Protein AF-A0A2K3KNT2-F1 (afdb_monomer)

Structure (mmCIF, N/CA/C/O backbone):
data_AF-A0A2K3KNT2-F1
#
_entry.id   AF-A0A2K3KNT2-F1
#
loop_
_atom_site.group_PDB
_atom_site.id
_atom_site.type_symbol
_atom_site.label_atom_id
_atom_site.label_alt_id
_atom_site.label_comp_id
_atom_site.label_asym_id
_atom_site.label_entity_id
_atom_site.label_seq_id
_atom_site.pdbx_PDB_ins_code
_atom_site.Cartn_x
_atom_site.Cartn_y
_atom_site.Cartn_z
_atom_site.occupancy
_atom_site.B_iso_or_equiv
_atom_site.auth_seq_id
_atom_site.auth_comp_id
_atom_site.auth_asym_id
_atom_site.auth_atom_id
_atom_site.pdbx_PDB_model_num
ATOM 1 N N . MET A 1 1 ? 29.108 20.956 62.729 1.00 39.09 1 MET A N 1
ATOM 2 C CA . MET A 1 1 ? 29.025 21.388 61.314 1.00 39.09 1 MET A CA 1
ATOM 3 C C . MET A 1 1 ? 28.190 20.344 60.581 1.00 39.09 1 MET A C 1
ATOM 5 O O . MET A 1 1 ? 28.585 19.192 60.602 1.00 39.09 1 MET A O 1
ATOM 9 N N . SER A 1 2 ? 26.905 20.647 60.349 1.00 37.31 2 SER A N 1
ATOM 10 C CA . SER A 1 2 ? 26.290 20.927 59.024 1.00 37.31 2 SER A CA 1
ATOM 11 C C . SER A 1 2 ? 26.088 19.639 58.191 1.00 37.31 2 SER A C 1
ATOM 13 O O . SER A 1 2 ? 27.079 19.000 57.871 1.00 37.31 2 SER A O 1
ATOM 15 N N . ASN A 1 3 ? 24.849 19.120 58.049 1.00 36.47 3 ASN A N 1
ATOM 16 C CA . ASN A 1 3 ? 23.901 19.327 56.914 1.00 36.47 3 ASN A CA 1
ATOM 17 C C . ASN A 1 3 ? 24.438 18.715 55.592 1.00 36.47 3 ASN A C 1
ATOM 19 O O . ASN A 1 3 ? 25.583 18.986 55.268 1.00 36.47 3 ASN A O 1
ATOM 23 N N . GLN A 1 4 ? 23.768 17.928 54.734 1.00 35.69 4 GLN A N 1
ATOM 24 C CA . GLN A 1 4 ? 22.372 17.692 54.297 1.00 35.69 4 GLN A CA 1
ATOM 25 C C . GLN A 1 4 ? 22.404 16.436 53.360 1.00 35.69 4 GLN A C 1
ATOM 27 O O . GLN A 1 4 ? 23.436 16.210 52.740 1.00 35.69 4 GLN A O 1
ATOM 32 N N . LEU A 1 5 ? 21.467 15.472 53.364 1.00 32.72 5 LEU A N 1
ATOM 33 C CA . LEU A 1 5 ? 20.106 15.378 52.766 1.00 32.72 5 LEU A CA 1
ATOM 34 C C . LEU A 1 5 ? 20.062 14.593 51.414 1.00 32.72 5 LEU A C 1
ATOM 36 O O . LEU A 1 5 ? 20.828 14.852 50.495 1.00 32.72 5 LEU A O 1
ATOM 40 N N . VAL A 1 6 ? 19.178 13.581 51.386 1.00 44.00 6 VAL A N 1
ATOM 41 C CA . VAL A 1 6 ? 18.847 12.537 50.369 1.00 44.00 6 VAL A CA 1
ATOM 42 C C . VAL A 1 6 ? 18.213 13.143 49.087 1.00 44.00 6 VAL A C 1
ATOM 44 O O . VAL A 1 6 ? 17.767 14.287 49.170 1.00 44.00 6 VAL A O 1
ATOM 47 N N . PRO A 1 7 ? 18.085 12.439 47.929 1.00 40.16 7 PRO A N 1
ATOM 48 C CA . PRO A 1 7 ? 16.799 11.753 47.639 1.00 40.16 7 PRO A CA 1
ATOM 49 C C . PRO A 1 7 ? 16.865 10.475 46.743 1.00 40.16 7 PRO A C 1
ATOM 51 O O . PRO A 1 7 ? 17.683 10.357 45.840 1.00 40.16 7 PRO A O 1
ATOM 54 N N . LEU A 1 8 ? 16.120 9.424 47.117 1.00 29.67 8 LEU A N 1
ATOM 55 C CA . LEU A 1 8 ? 14.880 8.874 46.510 1.00 29.67 8 LEU A CA 1
ATOM 56 C C . LEU A 1 8 ? 15.010 8.000 45.238 1.00 29.67 8 LEU A C 1
ATOM 58 O O . LEU A 1 8 ? 15.090 8.486 44.116 1.00 29.67 8 LEU A O 1
ATOM 62 N N . ILE A 1 9 ? 14.817 6.692 45.445 1.00 45.44 9 ILE A N 1
ATOM 63 C CA . ILE A 1 9 ? 14.022 5.821 44.556 1.00 45.44 9 ILE A CA 1
ATOM 64 C C . ILE A 1 9 ? 12.546 5.976 45.003 1.00 45.44 9 ILE A C 1
ATOM 66 O O . ILE A 1 9 ? 12.316 6.253 46.186 1.00 45.44 9 ILE A O 1
ATOM 70 N N . PRO A 1 10 ? 11.537 5.764 44.137 1.00 41.09 10 PRO A N 1
ATOM 71 C CA . PRO A 1 10 ? 10.867 4.465 44.249 1.00 41.09 10 PRO A CA 1
ATOM 72 C C . PRO A 1 10 ? 10.385 3.845 42.924 1.00 41.09 10 PRO A C 1
ATOM 74 O O . PRO A 1 10 ? 9.873 4.505 42.025 1.00 41.09 10 PRO A O 1
ATOM 77 N N . ASN A 1 11 ? 10.504 2.515 42.896 1.00 42.00 11 ASN A N 1
ATOM 78 C CA . ASN A 1 11 ? 9.741 1.576 42.079 1.00 42.00 11 ASN A CA 1
ATOM 79 C C . ASN A 1 11 ? 8.238 1.891 42.097 1.00 42.00 11 ASN A C 1
ATOM 81 O O . ASN A 1 11 ? 7.675 2.073 43.178 1.00 42.00 11 ASN A O 1
ATOM 85 N N . LEU A 1 12 ? 7.564 1.793 40.948 1.00 33.94 12 LEU A N 1
ATOM 86 C CA . LEU A 1 12 ? 6.122 1.543 40.916 1.00 33.94 12 LEU A CA 1
ATOM 87 C C . LEU A 1 12 ? 5.825 0.190 40.264 1.00 33.94 12 LEU A C 1
ATOM 89 O O . LEU A 1 12 ? 5.906 0.010 39.053 1.00 33.94 12 LEU A O 1
ATOM 93 N N . SER A 1 13 ? 5.475 -0.750 41.139 1.00 38.91 13 SER A N 1
ATOM 94 C CA . SER A 1 13 ? 4.782 -2.001 40.850 1.00 38.91 13 SER A CA 1
ATOM 95 C C . SER A 1 13 ? 3.370 -1.693 40.343 1.00 38.91 13 SER A C 1
ATOM 97 O O . SER A 1 13 ? 2.616 -0.977 41.005 1.00 38.91 13 SER A O 1
ATOM 99 N N . ILE A 1 14 ? 3.010 -2.226 39.175 1.00 41.38 14 ILE A N 1
ATOM 100 C CA . ILE A 1 14 ? 1.647 -2.159 38.643 1.00 41.38 14 ILE A CA 1
ATOM 101 C C . ILE A 1 14 ? 0.837 -3.269 39.318 1.00 41.38 14 ILE A C 1
ATOM 103 O O . ILE A 1 14 ? 0.952 -4.443 38.972 1.00 41.38 14 ILE A O 1
ATOM 107 N N . VAL A 1 15 ? 0.022 -2.885 40.298 1.00 39.22 15 VAL A N 1
ATOM 108 C CA . VAL A 1 15 ? -1.042 -3.720 40.873 1.00 39.22 15 VAL A CA 1
ATOM 109 C C . VAL A 1 15 ? -2.361 -3.334 40.185 1.00 39.22 15 VAL A C 1
ATOM 111 O O . VAL A 1 15 ? -2.597 -2.139 39.993 1.00 39.22 15 VAL A O 1
ATOM 114 N N . PRO A 1 16 ? -3.240 -4.283 39.807 1.00 38.81 16 PRO A N 1
ATOM 115 C CA . PRO A 1 16 ? -4.522 -3.952 39.196 1.00 38.81 16 PRO A CA 1
ATOM 116 C C . PRO A 1 16 ? -5.440 -3.331 40.252 1.00 38.81 16 PRO A C 1
ATOM 118 O O . PRO A 1 16 ? -5.683 -3.941 41.295 1.00 38.81 16 PRO A O 1
ATOM 121 N N . LEU A 1 17 ? -5.952 -2.124 39.999 1.00 31.16 17 LEU A N 1
ATOM 122 C CA . LEU A 1 17 ? -6.875 -1.472 40.923 1.00 31.16 17 LEU A CA 1
ATOM 123 C C . LEU A 1 17 ? -8.321 -1.878 40.622 1.00 31.16 17 LEU A C 1
ATOM 125 O O . LEU A 1 17 ? -8.906 -1.524 39.601 1.00 31.16 17 LEU A O 1
ATOM 129 N N . THR A 1 18 ? -8.875 -2.616 41.576 1.00 31.50 18 THR A N 1
ATOM 130 C CA . THR A 1 18 ? -10.281 -2.962 41.753 1.00 31.50 18 THR A CA 1
ATOM 131 C C . THR A 1 18 ? -11.195 -1.738 41.647 1.00 31.50 18 THR A C 1
ATOM 133 O O . THR A 1 18 ? -11.016 -0.744 42.353 1.00 31.50 18 THR A O 1
ATOM 136 N N . ILE A 1 19 ? -12.225 -1.855 40.808 1.00 42.91 19 ILE A N 1
ATOM 137 C CA . ILE A 1 19 ? -13.337 -0.910 40.675 1.00 42.91 19 ILE A CA 1
ATOM 138 C C . ILE A 1 19 ? -14.041 -0.768 42.034 1.00 42.91 19 ILE A C 1
ATOM 140 O O . ILE A 1 19 ? -14.621 -1.725 42.546 1.00 42.91 19 ILE A O 1
ATOM 144 N N . LYS A 1 20 ? -14.025 0.440 42.604 1.00 32.94 20 LYS A N 1
ATOM 145 C CA . LYS A 1 20 ? -14.988 0.871 43.623 1.00 32.94 20 LYS A CA 1
ATOM 146 C C . LYS A 1 20 ? -15.789 2.037 43.061 1.00 32.94 20 LYS A C 1
ATOM 148 O O . LYS A 1 20 ? -15.285 3.149 42.941 1.00 32.94 20 LYS A O 1
ATOM 153 N N . SER A 1 21 ? -17.040 1.757 42.713 1.00 45.97 21 SER A N 1
ATOM 154 C CA . SER A 1 21 ? -18.052 2.758 42.398 1.00 45.97 21 SER A CA 1
ATOM 155 C C . SER A 1 21 ? -18.395 3.543 43.665 1.00 45.97 21 SER A C 1
ATOM 157 O O . SER A 1 21 ? -19.066 3.015 44.552 1.00 45.97 21 SER A O 1
ATOM 159 N N . ASN A 1 22 ? -17.952 4.796 43.747 1.00 37.12 22 ASN A N 1
ATOM 160 C CA . ASN A 1 22 ? -18.486 5.753 44.707 1.00 37.12 22 ASN A CA 1
ATOM 161 C C . ASN A 1 22 ? -19.381 6.735 43.956 1.00 37.12 22 ASN A C 1
ATOM 163 O O . ASN A 1 22 ? -18.920 7.576 43.189 1.00 37.12 22 ASN A O 1
ATO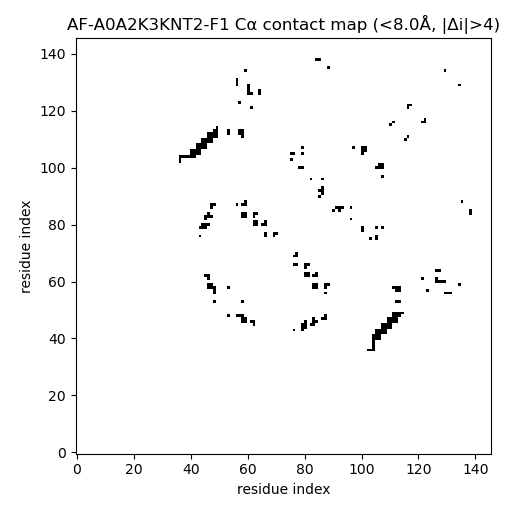M 167 N N . THR A 1 23 ? -20.677 6.576 44.182 1.00 40.84 23 THR A N 1
ATOM 168 C CA . THR A 1 23 ? -21.757 7.434 43.717 1.00 40.84 23 THR A CA 1
ATOM 169 C C . THR A 1 23 ? -21.598 8.822 44.335 1.00 40.84 23 THR A C 1
ATOM 171 O O . THR A 1 23 ? -21.849 9.007 45.524 1.00 40.84 23 THR A O 1
ATOM 174 N N . VAL A 1 24 ? -21.199 9.809 43.535 1.00 34.22 24 VAL A N 1
ATOM 175 C CA . VAL A 1 24 ? -21.412 11.230 43.832 1.00 34.22 24 VAL A CA 1
ATOM 176 C C . VAL A 1 24 ? -21.953 11.862 42.559 1.00 34.22 24 VAL A C 1
ATOM 178 O O . VAL A 1 24 ? -21.257 11.974 41.555 1.00 34.22 24 VAL A O 1
ATOM 181 N N . ALA A 1 25 ? -23.238 12.204 42.595 1.00 43.78 25 ALA A N 1
ATOM 182 C CA . ALA A 1 25 ? -23.934 12.863 41.506 1.00 43.78 25 ALA A CA 1
ATOM 183 C C . ALA A 1 25 ? -23.471 14.322 41.414 1.00 43.78 25 ALA A C 1
ATOM 185 O O . ALA A 1 25 ? -23.880 15.169 42.207 1.00 43.78 25 ALA A O 1
ATOM 186 N N . THR A 1 26 ? -22.629 14.616 40.431 1.00 35.31 26 THR A N 1
ATOM 187 C CA . THR A 1 26 ? -22.393 15.976 39.944 1.00 35.31 26 TH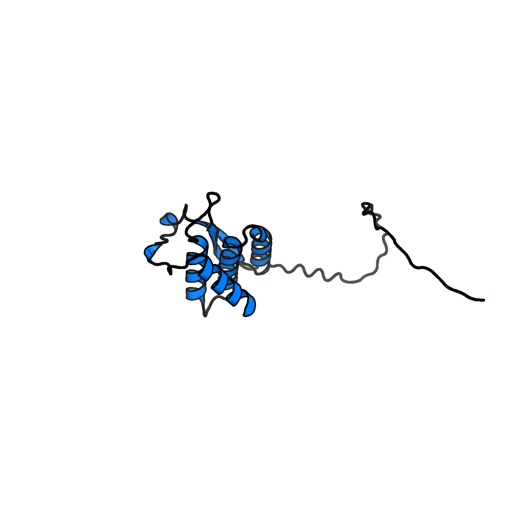R A CA 1
ATOM 188 C C . THR A 1 26 ? -22.854 16.040 38.499 1.00 35.31 26 THR A C 1
ATOM 190 O O . THR A 1 26 ? -22.288 15.379 37.633 1.00 35.31 26 THR A O 1
ATOM 193 N N . ASN A 1 27 ? -23.911 16.819 38.268 1.00 51.19 27 ASN A N 1
ATOM 194 C CA . ASN A 1 27 ? -24.585 17.030 36.988 1.00 51.19 27 ASN A CA 1
ATOM 195 C C . ASN A 1 27 ? -23.707 17.819 35.999 1.00 51.19 27 ASN A C 1
ATOM 197 O O . ASN A 1 27 ? -24.040 18.944 35.631 1.00 51.19 27 ASN A O 1
ATOM 201 N N . GLN A 1 28 ? -22.575 17.259 35.573 1.00 40.94 28 GLN A N 1
ATOM 202 C CA . GLN A 1 28 ? -21.949 17.696 34.332 1.00 40.94 28 GLN A CA 1
ATOM 203 C C . GLN A 1 28 ? -22.614 16.952 33.175 1.00 40.94 28 GLN A C 1
ATOM 205 O O . GLN A 1 28 ? -22.759 15.732 33.256 1.00 40.94 28 GLN A O 1
ATOM 210 N N . PRO A 1 29 ? -22.996 17.634 32.083 1.00 38.31 29 PRO A N 1
ATOM 211 C CA . PRO A 1 29 ? -23.192 16.928 30.836 1.00 38.31 29 PRO A CA 1
ATOM 212 C C . PRO A 1 29 ? -21.813 16.406 30.435 1.00 38.31 29 PRO A C 1
ATOM 214 O O . PRO A 1 29 ? -20.951 17.171 29.999 1.00 38.31 29 PRO A O 1
ATOM 217 N N . THR A 1 30 ? -21.578 15.111 30.638 1.00 40.16 30 THR A N 1
ATOM 218 C CA . THR A 1 30 ? -20.538 14.391 29.914 1.00 40.16 30 THR A CA 1
ATOM 219 C C . THR A 1 30 ? -20.884 14.597 28.447 1.00 40.16 30 THR A C 1
ATOM 221 O O . THR A 1 30 ? -21.816 13.986 27.929 1.00 40.16 30 THR A O 1
ATOM 224 N N . MET A 1 31 ? -20.216 15.545 27.786 1.00 44.50 31 MET A N 1
ATOM 225 C CA . MET A 1 31 ? -20.203 15.578 26.332 1.00 44.50 31 MET A CA 1
ATOM 226 C C . MET A 1 31 ? -19.361 14.385 25.907 1.00 44.50 31 MET A C 1
ATOM 228 O O . MET A 1 31 ? -18.177 14.504 25.601 1.00 44.50 31 MET A O 1
ATOM 232 N N . GLU A 1 32 ? -19.974 13.210 25.958 1.00 44.81 32 GLU A N 1
ATOM 233 C CA . GLU A 1 32 ? -19.553 12.094 25.145 1.00 44.81 32 GLU A CA 1
ATOM 234 C C . GLU A 1 32 ? -19.767 12.578 23.714 1.00 44.81 32 GLU A C 1
ATOM 236 O O . GLU A 1 32 ? -20.878 12.578 23.188 1.00 44.81 32 GLU A O 1
ATOM 241 N N . PHE A 1 33 ? -18.706 13.114 23.105 1.00 50.91 33 PHE A N 1
ATOM 242 C CA . PHE A 1 33 ? -18.629 13.200 21.657 1.00 50.91 33 PHE A CA 1
ATOM 243 C C . PHE A 1 33 ? -18.556 11.756 21.164 1.00 50.91 33 PHE A C 1
ATOM 245 O O . PHE A 1 33 ? -17.499 11.235 20.820 1.00 50.91 33 PHE A O 1
ATOM 252 N N . GLU A 1 34 ? -19.707 11.094 21.154 1.00 42.78 34 GLU A N 1
ATOM 253 C CA . GLU A 1 34 ? -19.962 10.000 20.246 1.00 42.78 34 GLU A CA 1
ATOM 254 C C . GLU A 1 34 ? -19.963 10.651 18.862 1.00 42.78 34 GLU A C 1
ATOM 256 O O . GLU A 1 34 ? -20.982 11.113 18.343 1.00 42.78 34 GLU A O 1
ATOM 261 N N . VAL A 1 35 ? -18.763 10.824 18.300 1.00 50.16 35 VAL A N 1
ATOM 262 C CA . VAL A 1 35 ? -18.630 11.159 16.891 1.00 50.16 35 VAL A CA 1
ATOM 263 C C . VAL A 1 35 ? -19.257 9.971 16.189 1.00 50.16 35 VAL A C 1
ATOM 265 O O . VAL A 1 35 ? -18.665 8.898 16.106 1.00 50.16 35 VAL A O 1
ATOM 268 N N . ASN A 1 36 ? -20.499 10.140 15.751 1.00 49.19 36 ASN A N 1
ATOM 269 C CA . ASN A 1 36 ? -21.190 9.169 14.933 1.00 49.19 36 ASN A CA 1
ATOM 270 C C . ASN A 1 36 ? -20.493 9.165 13.561 1.00 49.19 36 ASN A C 1
ATOM 272 O O . ASN A 1 36 ? -20.967 9.757 12.595 1.00 49.19 36 ASN A O 1
ATOM 276 N N . VAL A 1 37 ? -19.308 8.543 13.494 1.00 52.81 37 VAL A N 1
ATOM 277 C CA . VAL A 1 37 ? -18.507 8.332 12.275 1.00 52.81 37 VAL A CA 1
ATOM 278 C C . VAL A 1 37 ? -19.212 7.340 11.340 1.00 52.81 37 VAL A C 1
ATOM 280 O O . VAL A 1 37 ? -18.742 7.071 10.243 1.00 52.81 37 VAL A O 1
ATOM 283 N N . MET A 1 38 ? -20.405 6.851 11.696 1.00 48.75 38 MET A N 1
ATOM 284 C CA . MET A 1 38 ? -21.260 6.054 10.819 1.00 48.75 38 MET A CA 1
ATOM 285 C C . MET A 1 38 ? -21.985 6.906 9.751 1.00 48.75 38 MET A C 1
ATOM 287 O O . MET A 1 38 ? -23.096 6.592 9.329 1.00 48.75 38 MET A O 1
ATOM 291 N N . GLY A 1 39 ? -21.374 8.008 9.308 1.00 61.84 39 GLY A N 1
ATOM 292 C CA . GLY A 1 39 ? -21.701 8.627 8.025 1.00 61.84 39 GLY A CA 1
ATOM 293 C C . GLY A 1 39 ? -21.174 7.752 6.884 1.00 61.84 39 GLY A C 1
ATOM 294 O O . GLY A 1 39 ? -20.204 7.026 7.071 1.00 61.84 39 GLY A O 1
ATOM 295 N N . ASN A 1 40 ? -21.820 7.810 5.714 1.00 73.75 40 ASN A N 1
ATOM 296 C CA . ASN A 1 40 ? -21.518 7.012 4.514 1.00 73.75 40 ASN A CA 1
ATOM 297 C C . ASN A 1 40 ? -20.009 6.709 4.342 1.00 73.75 40 ASN A C 1
ATOM 299 O O . ASN A 1 40 ? -19.241 7.582 3.925 1.00 73.75 40 ASN A O 1
ATOM 303 N N . MET A 1 41 ? -19.584 5.489 4.697 1.00 86.62 41 MET A N 1
ATOM 304 C CA . MET A 1 41 ? -18.183 5.081 4.590 1.00 86.62 41 MET A CA 1
ATOM 305 C C . MET A 1 41 ? -17.794 4.967 3.120 1.00 86.62 41 MET A C 1
ATOM 307 O O . MET A 1 41 ? -18.563 4.484 2.291 1.00 86.62 41 MET A O 1
ATOM 311 N N . THR A 1 42 ? -16.578 5.388 2.788 1.00 88.62 42 THR A N 1
ATOM 312 C CA . THR A 1 42 ? -16.041 5.208 1.437 1.00 88.62 42 THR A CA 1
ATOM 313 C C . THR A 1 42 ? -15.218 3.931 1.389 1.00 88.62 42 THR A C 1
ATOM 315 O O . THR A 1 42 ? -14.167 3.852 2.027 1.00 88.62 42 THR A O 1
ATOM 318 N N . ASP A 1 43 ? -15.664 2.944 0.616 1.00 89.81 43 ASP A N 1
ATOM 319 C CA . ASP A 1 43 ? -14.841 1.775 0.313 1.00 89.81 43 ASP A CA 1
ATOM 320 C C . ASP A 1 43 ? -13.637 2.196 -0.549 1.00 89.81 43 ASP A C 1
ATOM 322 O O . ASP A 1 43 ? -13.797 2.806 -1.611 1.00 89.81 43 ASP A O 1
ATOM 326 N N . CYS A 1 44 ? -12.427 1.880 -0.087 1.00 90.75 44 CYS A N 1
ATOM 327 C CA . CYS A 1 44 ? -11.177 2.182 -0.788 1.00 90.75 44 CYS A CA 1
ATOM 328 C C . CYS A 1 44 ? -10.307 0.935 -0.865 1.00 90.75 44 CYS A C 1
ATOM 330 O O . CYS A 1 44 ? -10.157 0.231 0.132 1.00 90.75 44 CYS A O 1
ATOM 332 N N . ASP A 1 45 ? -9.707 0.681 -2.023 1.00 92.44 45 ASP A N 1
ATOM 333 C CA . ASP A 1 45 ? -8.790 -0.446 -2.172 1.00 92.44 45 ASP A CA 1
ATOM 334 C C . ASP A 1 45 ? -7.512 -0.190 -1.374 1.00 92.44 45 ASP A C 1
ATOM 336 O O . ASP A 1 45 ? -6.941 0.902 -1.399 1.00 92.44 45 ASP A O 1
ATOM 340 N N . PHE A 1 46 ? -7.106 -1.203 -0.618 1.00 93.50 46 PHE A N 1
ATOM 341 C CA . PHE A 1 46 ? -5.994 -1.155 0.311 1.00 93.50 46 PHE A CA 1
ATOM 342 C C . PHE A 1 46 ? -5.046 -2.308 -0.006 1.00 93.50 46 PHE A C 1
ATOM 344 O O . PHE A 1 46 ? -5.278 -3.457 0.379 1.00 93.50 46 PHE A O 1
ATOM 351 N N . TYR A 1 47 ? -3.985 -2.002 -0.744 1.00 92.62 47 TYR A N 1
ATOM 352 C CA . TYR A 1 47 ? -3.040 -2.997 -1.236 1.00 92.62 47 TYR A CA 1
ATOM 353 C C . TYR A 1 47 ? -2.087 -3.436 -0.121 1.00 92.62 47 TYR A C 1
ATOM 355 O O . TYR A 1 47 ? -1.528 -2.608 0.601 1.00 92.62 47 TYR A O 1
ATOM 363 N N . ILE A 1 48 ? -1.907 -4.741 0.047 1.00 91.56 48 ILE A N 1
ATOM 364 C CA . ILE A 1 48 ? -0.996 -5.324 1.035 1.00 91.56 48 ILE A CA 1
ATOM 365 C C . ILE A 1 48 ? -0.143 -6.411 0.387 1.00 91.56 48 ILE A C 1
ATOM 367 O O . ILE A 1 48 ? -0.630 -7.119 -0.496 1.00 91.56 48 ILE A O 1
ATOM 371 N N . PRO A 1 49 ? 1.113 -6.580 0.823 1.00 88.94 49 PRO A N 1
ATOM 372 C CA . PRO A 1 49 ? 1.919 -7.703 0.380 1.00 88.94 49 PRO A CA 1
ATOM 373 C C . PRO A 1 49 ? 1.337 -9.018 0.912 1.00 88.94 49 PRO A C 1
ATOM 375 O O . PRO A 1 49 ? 0.824 -9.092 2.035 1.00 88.94 49 PRO A O 1
ATOM 378 N N . ASP A 1 50 ? 1.435 -10.070 0.109 1.00 86.31 50 ASP A N 1
ATOM 379 C CA . ASP A 1 50 ? 1.070 -11.420 0.512 1.00 86.31 50 ASP A CA 1
ATOM 380 C C . ASP A 1 50 ? 1.952 -11.940 1.651 1.00 86.31 50 ASP A C 1
ATOM 382 O O . ASP A 1 50 ? 3.122 -11.584 1.809 1.00 86.31 50 ASP A O 1
ATOM 386 N N . LYS A 1 51 ? 1.399 -12.884 2.423 1.00 76.06 51 LYS A N 1
ATOM 387 C CA . LYS A 1 51 ? 2.111 -13.549 3.528 1.00 76.06 51 LYS A CA 1
ATOM 388 C C . LYS A 1 51 ? 3.373 -14.294 3.085 1.00 76.06 51 LYS A C 1
ATOM 390 O O . LYS A 1 51 ? 4.232 -14.546 3.922 1.00 76.06 51 LYS A O 1
ATOM 395 N N . SER A 1 52 ? 3.474 -14.665 1.809 1.00 70.62 52 SER A N 1
ATOM 396 C CA . SER A 1 52 ? 4.651 -15.330 1.242 1.00 70.62 52 SER A CA 1
ATOM 397 C C . SER A 1 52 ? 5.857 -14.401 1.076 1.00 70.62 52 SER A C 1
ATOM 399 O O . SER A 1 52 ? 6.932 -14.889 0.743 1.00 70.62 52 SER A O 1
ATOM 401 N N . GLY A 1 53 ? 5.692 -13.098 1.333 1.00 61.75 53 GLY A N 1
ATOM 402 C CA . GLY A 1 53 ? 6.691 -12.083 1.030 1.00 61.75 53 GLY A CA 1
ATOM 403 C C . GLY A 1 53 ? 6.598 -11.691 -0.440 1.00 61.75 53 GLY A C 1
ATOM 404 O O . GLY A 1 53 ? 6.729 -12.525 -1.333 1.00 61.75 53 GLY A O 1
ATOM 405 N N . ASP A 1 54 ? 6.327 -10.415 -0.691 1.00 62.47 54 ASP A N 1
ATOM 406 C CA . ASP A 1 54 ? 6.379 -9.833 -2.026 1.00 62.47 54 ASP A CA 1
ATOM 407 C C . ASP A 1 54 ? 7.770 -9.220 -2.226 1.00 62.47 54 ASP A C 1
ATOM 409 O O . ASP A 1 54 ? 8.082 -8.149 -1.703 1.00 62.47 54 ASP A O 1
ATOM 413 N N . ASN A 1 55 ? 8.634 -9.927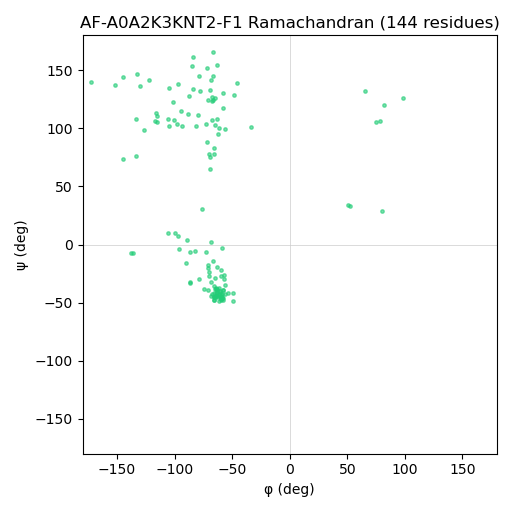 -2.953 1.00 65.50 55 ASN A N 1
ATOM 414 C CA . ASN A 1 55 ? 10.006 -9.483 -3.226 1.00 65.50 55 ASN A CA 1
ATOM 415 C C . ASN A 1 55 ? 10.045 -8.293 -4.199 1.00 65.50 55 ASN A C 1
ATOM 417 O O . ASN A 1 55 ? 11.061 -7.604 -4.297 1.00 65.50 55 ASN A O 1
ATOM 421 N N . THR A 1 56 ? 8.944 -8.070 -4.913 1.00 68.56 56 THR A N 1
ATOM 422 C CA . THR A 1 56 ? 8.820 -7.144 -6.040 1.00 68.56 56 THR A CA 1
ATOM 423 C C . THR A 1 56 ? 8.261 -5.786 -5.612 1.00 68.56 56 THR A C 1
ATOM 425 O O . THR A 1 56 ? 8.163 -4.863 -6.425 1.00 68.56 56 THR A O 1
ATOM 428 N N . ALA A 1 57 ? 7.891 -5.664 -4.331 1.00 84.06 57 ALA A N 1
ATO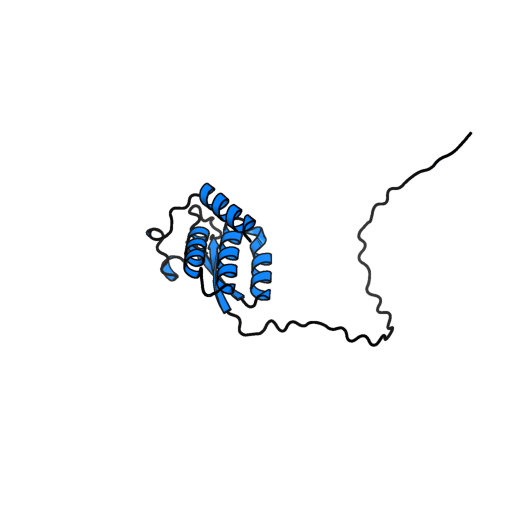M 429 C CA . ALA A 1 57 ? 7.228 -4.499 -3.759 1.00 84.06 57 ALA A CA 1
ATOM 430 C C . ALA A 1 57 ? 5.997 -4.054 -4.574 1.00 84.06 57 ALA A C 1
ATOM 432 O O . ALA A 1 57 ? 5.689 -2.863 -4.681 1.00 84.06 57 ALA A O 1
ATOM 433 N N . LEU A 1 58 ? 5.292 -5.019 -5.167 1.00 88.25 58 LEU A N 1
ATOM 434 C CA . LEU A 1 58 ? 4.161 -4.803 -6.057 1.00 88.25 58 LEU A CA 1
ATOM 435 C C . LEU A 1 58 ? 3.044 -4.047 -5.337 1.00 88.25 58 LEU A C 1
ATOM 437 O O . LEU A 1 58 ? 2.534 -3.063 -5.870 1.00 88.25 58 LEU A O 1
ATOM 441 N N . ALA A 1 59 ? 2.728 -4.438 -4.098 1.00 89.50 59 ALA A N 1
ATOM 442 C CA . ALA A 1 59 ? 1.730 -3.743 -3.282 1.00 89.50 59 ALA A CA 1
ATOM 443 C C . ALA A 1 59 ? 2.047 -2.252 -3.091 1.00 89.50 59 ALA A C 1
ATOM 445 O O . ALA A 1 59 ? 1.165 -1.404 -3.242 1.00 89.50 59 ALA A O 1
ATOM 446 N N . PHE A 1 60 ? 3.317 -1.923 -2.837 1.00 90.56 60 PHE A N 1
ATOM 447 C CA . PHE A 1 60 ? 3.760 -0.537 -2.710 1.00 90.56 60 PHE A CA 1
ATOM 448 C C . PHE A 1 60 ? 3.628 0.214 -4.038 1.00 90.56 60 PHE A C 1
ATOM 450 O O . PHE A 1 60 ? 3.091 1.318 -4.071 1.00 90.56 60 PHE A O 1
ATOM 457 N N . ARG A 1 61 ? 4.096 -0.382 -5.141 1.00 90.19 61 ARG A N 1
ATOM 458 C CA . ARG A 1 61 ? 4.085 0.244 -6.473 1.00 90.19 61 ARG A CA 1
ATOM 459 C C . ARG A 1 61 ? 2.666 0.565 -6.942 1.00 90.19 61 ARG A C 1
ATOM 461 O O . ARG A 1 61 ? 2.437 1.661 -7.445 1.00 90.19 61 ARG A O 1
ATOM 468 N N . VAL A 1 62 ? 1.718 -0.348 -6.725 1.00 90.88 62 VAL A N 1
ATOM 469 C CA . VAL A 1 62 ? 0.297 -0.141 -7.054 1.00 90.88 62 VAL A CA 1
ATOM 470 C C . VAL A 1 62 ? -0.308 0.968 -6.194 1.00 90.88 62 VAL A C 1
ATOM 472 O O . VAL A 1 62 ? -0.985 1.853 -6.712 1.00 90.88 62 VAL A O 1
ATOM 475 N N . ALA A 1 63 ? -0.037 0.964 -4.887 1.00 91.19 63 ALA A N 1
ATOM 476 C CA . ALA A 1 63 ? -0.520 2.009 -3.990 1.00 91.19 63 ALA A CA 1
ATOM 477 C C . ALA A 1 63 ? 0.053 3.391 -4.350 1.00 91.19 63 ALA A C 1
ATOM 479 O O . ALA A 1 63 ? -0.671 4.383 -4.332 1.00 91.19 63 ALA A O 1
ATOM 480 N N . TYR A 1 64 ? 1.328 3.456 -4.733 1.00 88.94 64 TYR A N 1
ATOM 481 C CA . TYR A 1 64 ? 1.982 4.680 -5.189 1.00 88.94 64 TYR A CA 1
ATOM 482 C C . TYR A 1 64 ? 1.393 5.202 -6.509 1.00 88.94 64 TYR A C 1
ATOM 484 O O . TYR A 1 64 ? 1.089 6.392 -6.628 1.00 88.94 64 TYR A O 1
ATOM 492 N N . GLU A 1 65 ? 1.163 4.328 -7.491 1.00 89.31 65 GLU A N 1
ATOM 493 C CA . GLU A 1 65 ? 0.478 4.701 -8.735 1.00 89.31 65 GLU A CA 1
ATOM 494 C C . GLU A 1 65 ? -0.940 5.224 -8.443 1.00 89.31 65 GLU A C 1
ATOM 496 O O . GLU A 1 65 ? -1.324 6.296 -8.909 1.00 89.31 65 GLU A O 1
ATOM 501 N N . ALA A 1 66 ? -1.701 4.536 -7.590 1.00 88.38 66 ALA A N 1
ATOM 502 C CA . ALA A 1 66 ? -3.041 4.968 -7.202 1.00 88.38 66 ALA A CA 1
ATOM 503 C C . ALA A 1 66 ? -3.039 6.317 -6.454 1.00 88.38 66 ALA A C 1
ATOM 505 O O . ALA A 1 66 ? -3.913 7.158 -6.685 1.00 88.38 66 ALA A O 1
ATOM 506 N N . ALA A 1 67 ? -2.041 6.555 -5.598 1.00 86.62 67 ALA A N 1
ATOM 507 C CA . ALA A 1 67 ? -1.854 7.822 -4.896 1.00 86.62 67 ALA A CA 1
ATOM 508 C C . ALA A 1 67 ? -1.541 8.972 -5.866 1.00 86.62 67 ALA A C 1
ATOM 510 O O . ALA A 1 67 ? -2.154 10.036 -5.777 1.00 86.62 67 ALA A O 1
ATOM 511 N N . THR A 1 68 ? -0.639 8.748 -6.825 1.00 82.88 68 THR A N 1
ATOM 512 C CA . THR A 1 68 ? -0.279 9.753 -7.841 1.00 82.88 68 THR A CA 1
ATOM 513 C C . THR A 1 68 ? -1.426 10.029 -8.818 1.00 82.88 68 THR A C 1
ATOM 515 O O . THR A 1 68 ? -1.619 11.174 -9.220 1.00 82.88 68 THR A O 1
ATOM 518 N N . ALA A 1 69 ? -2.264 9.036 -9.126 1.00 83.38 69 ALA A N 1
ATOM 519 C CA . ALA A 1 69 ? -3.482 9.227 -9.916 1.00 83.38 69 ALA A CA 1
ATOM 520 C C . ALA A 1 69 ? -4.587 10.007 -9.169 1.00 83.38 69 ALA A C 1
ATOM 522 O O . ALA A 1 69 ? -5.446 10.625 -9.799 1.00 83.38 69 ALA A O 1
ATOM 523 N N . CYS A 1 70 ? -4.580 10.010 -7.830 1.00 74.81 70 CYS A N 1
ATOM 524 C CA . CYS A 1 70 ? -5.612 10.650 -7.002 1.00 74.81 70 CYS A CA 1
ATOM 525 C C . CYS A 1 70 ? -5.360 12.127 -6.661 1.00 74.81 70 CYS A C 1
ATOM 527 O O . CYS A 1 70 ? -6.165 12.714 -5.933 1.00 74.81 70 CYS A O 1
ATOM 529 N N . TYR A 1 71 ? -4.297 12.733 -7.198 1.00 62.12 71 TYR A N 1
ATOM 530 C CA . TYR A 1 71 ? -3.649 13.957 -6.701 1.00 62.12 71 TYR A CA 1
ATOM 531 C C . TYR A 1 71 ? -4.512 15.240 -6.596 1.00 62.12 71 TYR A C 1
ATOM 533 O O . TYR A 1 71 ? -4.010 16.241 -6.106 1.00 62.12 71 TYR A O 1
ATOM 541 N N . PHE A 1 72 ? -5.796 15.263 -6.992 1.00 54.12 72 PHE A N 1
ATOM 542 C CA . PHE A 1 72 ? -6.593 16.505 -6.947 1.00 54.12 72 PHE A CA 1
ATOM 543 C C . PHE A 1 72 ? -8.046 16.440 -6.448 1.00 54.12 72 PHE A C 1
ATOM 545 O O . PHE A 1 72 ? -8.629 17.504 -6.281 1.00 54.12 72 PHE A O 1
ATOM 552 N N . ASN A 1 73 ? -8.664 15.278 -6.184 1.00 57.94 73 ASN A N 1
ATOM 553 C CA . ASN A 1 73 ? -10.119 15.261 -5.900 1.00 57.94 73 ASN A CA 1
ATOM 554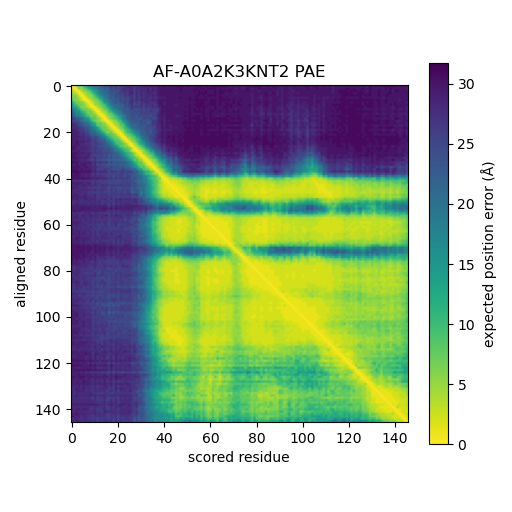 C C . ASN A 1 73 ? -10.595 14.393 -4.723 1.00 57.94 73 ASN A C 1
ATOM 556 O O . ASN A 1 73 ? -11.771 14.464 -4.371 1.00 57.94 73 ASN A O 1
ATOM 560 N N . TYR A 1 74 ? -9.735 13.580 -4.094 1.00 71.00 74 TYR A N 1
ATOM 561 C CA . TYR A 1 74 ? -10.183 12.632 -3.062 1.00 71.00 74 TYR A CA 1
ATOM 562 C C . TYR A 1 74 ? -9.161 12.451 -1.932 1.00 71.00 74 TYR A C 1
ATOM 564 O O . TYR A 1 74 ? -8.533 11.399 -1.823 1.00 71.00 74 TYR A O 1
ATOM 572 N N . GLU A 1 75 ? -9.041 13.451 -1.053 1.00 76.81 75 GLU A N 1
ATOM 573 C CA . GLU A 1 75 ? -8.139 13.437 0.117 1.00 76.81 75 GLU A CA 1
ATOM 574 C C . GLU A 1 75 ? -8.272 12.153 0.952 1.00 76.81 75 GLU A C 1
ATOM 576 O O . GLU A 1 75 ? -7.279 11.525 1.307 1.00 76.81 75 GLU A O 1
ATOM 581 N N . LYS A 1 76 ? -9.506 11.676 1.168 1.00 79.56 76 LYS A N 1
ATOM 582 C CA . LYS A 1 76 ? -9.757 10.411 1.874 1.00 79.56 76 LYS A CA 1
ATOM 583 C C . LYS A 1 76 ? -9.115 9.210 1.168 1.00 79.56 76 LYS A C 1
ATOM 585 O O . LYS A 1 76 ? -8.461 8.393 1.804 1.00 79.56 76 LYS A O 1
ATOM 590 N N . LYS A 1 77 ? -9.240 9.101 -0.158 1.00 86.44 77 LYS A N 1
ATOM 591 C CA . LYS A 1 77 ? -8.634 7.985 -0.908 1.00 86.44 77 LYS A CA 1
ATOM 592 C C . LYS A 1 77 ? -7.110 8.033 -0.848 1.00 86.44 77 LYS A C 1
ATOM 594 O O . LYS A 1 77 ? -6.480 6.986 -0.739 1.00 86.44 77 LYS A O 1
ATOM 599 N N . LEU A 1 78 ? -6.531 9.235 -0.846 1.00 87.19 78 LEU A N 1
ATOM 600 C CA . LEU A 1 78 ? -5.092 9.406 -0.675 1.00 87.19 78 LEU A CA 1
ATOM 601 C C . LEU A 1 78 ? -4.618 8.817 0.661 1.00 87.19 78 LEU A C 1
ATOM 603 O O . LEU A 1 78 ? -3.634 8.082 0.670 1.00 87.19 78 LEU A O 1
ATOM 607 N N . CYS A 1 79 ? -5.352 9.034 1.760 1.00 88.19 79 CYS A N 1
ATOM 608 C CA . CYS A 1 79 ? -5.037 8.412 3.052 1.00 88.19 79 CYS A CA 1
ATOM 609 C C . CYS A 1 79 ? -5.028 6.877 2.980 1.00 88.19 79 CYS A C 1
ATOM 611 O O . CYS A 1 79 ? -4.151 6.248 3.568 1.00 88.19 79 CYS A O 1
ATOM 613 N N . ALA A 1 80 ? -5.961 6.266 2.240 1.00 91.06 80 ALA A N 1
ATOM 614 C CA . ALA A 1 80 ? -5.991 4.814 2.057 1.00 91.06 80 ALA A CA 1
ATOM 615 C C . ALA A 1 80 ? -4.748 4.303 1.307 1.00 91.06 80 ALA A C 1
ATOM 617 O O . ALA A 1 80 ? -4.126 3.333 1.739 1.00 91.06 80 ALA A O 1
ATOM 618 N N . PHE A 1 81 ? -4.340 4.983 0.231 1.00 90.81 81 PHE A N 1
ATOM 619 C CA . PHE A 1 81 ? -3.161 4.597 -0.549 1.00 90.81 81 PHE A CA 1
ATOM 620 C C . PHE A 1 81 ? -1.847 4.852 0.195 1.00 90.81 81 PHE A C 1
ATOM 622 O O . PHE A 1 81 ? -0.962 4.000 0.183 1.00 90.81 81 PHE A O 1
ATOM 629 N N . VAL A 1 82 ? -1.732 5.966 0.923 1.00 88.94 82 VAL A N 1
ATOM 630 C CA . VAL A 1 82 ? -0.577 6.233 1.797 1.00 88.94 82 VAL A CA 1
ATOM 631 C C . VAL A 1 82 ? -0.505 5.215 2.935 1.00 88.94 82 VAL A C 1
ATOM 633 O O . VAL A 1 82 ? 0.565 4.676 3.213 1.00 88.94 82 VAL A O 1
ATOM 636 N N . GLY A 1 83 ? -1.643 4.870 3.542 1.00 90.56 83 GLY A N 1
ATOM 637 C CA . GLY A 1 83 ? -1.721 3.809 4.545 1.00 90.56 83 GLY A CA 1
ATOM 638 C C . GLY A 1 83 ? -1.317 2.436 3.994 1.00 90.56 83 GLY A C 1
ATOM 639 O O . GLY A 1 83 ? -0.640 1.666 4.676 1.00 90.56 83 GLY A O 1
ATOM 640 N N . SER A 1 84 ? -1.676 2.144 2.746 1.00 91.56 84 SER A N 1
ATOM 641 C CA . SER A 1 84 ? -1.295 0.919 2.035 1.00 91.56 84 SER A CA 1
ATOM 642 C C . SER A 1 84 ? 0.213 0.866 1.739 1.00 91.56 84 SER A C 1
ATOM 644 O O . SER A 1 84 ? 0.861 -0.152 2.009 1.00 91.56 84 SER A O 1
ATOM 646 N N . MET A 1 85 ? 0.811 1.984 1.308 1.00 91.00 85 MET A N 1
ATOM 647 C CA . MET A 1 85 ? 2.269 2.123 1.178 1.00 91.00 85 MET A CA 1
ATOM 648 C C . MET A 1 85 ? 2.976 1.899 2.524 1.00 91.00 85 MET A C 1
ATOM 650 O O . MET A 1 85 ? 3.933 1.127 2.599 1.00 91.00 85 MET A O 1
ATOM 654 N N . LEU A 1 86 ? 2.460 2.496 3.605 1.00 89.25 86 LEU A N 1
ATOM 655 C CA . LEU A 1 86 ? 2.976 2.324 4.966 1.00 89.25 86 LEU A CA 1
ATOM 656 C C . LEU A 1 86 ? 2.932 0.868 5.431 1.00 89.25 86 LEU A C 1
ATOM 658 O O . LEU A 1 86 ? 3.916 0.362 5.961 1.00 89.25 86 LEU A O 1
ATOM 662 N N . CYS A 1 87 ? 1.823 0.170 5.204 1.00 89.75 87 CYS A N 1
ATOM 663 C CA . CYS A 1 87 ? 1.692 -1.232 5.601 1.00 89.75 87 CYS A CA 1
ATOM 664 C C . CYS A 1 87 ? 2.550 -2.179 4.756 1.00 89.75 87 CYS A C 1
ATOM 666 O O . CYS A 1 87 ? 2.842 -3.286 5.206 1.00 89.75 87 CYS A O 1
ATOM 668 N N . SER A 1 88 ? 2.973 -1.750 3.564 1.00 88.06 88 SER A N 1
ATOM 669 C CA . SER A 1 88 ? 3.911 -2.504 2.730 1.00 88.06 88 SER A CA 1
ATOM 670 C C . SER A 1 88 ? 5.341 -2.437 3.276 1.00 88.06 88 SER A C 1
ATOM 672 O O . SER A 1 88 ? 6.040 -3.445 3.262 1.00 88.06 88 SER A O 1
ATOM 674 N N . VAL A 1 89 ? 5.768 -1.280 3.802 1.00 85.94 89 VAL A N 1
ATOM 675 C CA . VAL A 1 89 ? 7.113 -1.106 4.392 1.00 85.94 89 VAL A CA 1
ATOM 676 C C . VAL A 1 89 ? 7.176 -1.495 5.871 1.00 85.94 89 VAL A C 1
ATOM 678 O O . VAL A 1 89 ? 8.194 -1.991 6.345 1.00 85.94 89 VAL A O 1
ATOM 681 N N . ALA A 1 90 ? 6.082 -1.296 6.606 1.00 86.38 90 ALA A N 1
ATOM 682 C CA . ALA A 1 90 ? 5.972 -1.550 8.036 1.00 86.38 90 ALA A CA 1
ATOM 683 C C . ALA A 1 90 ? 4.675 -2.322 8.355 1.00 86.38 90 ALA A C 1
ATOM 685 O O . ALA A 1 90 ? 3.724 -1.754 8.904 1.00 86.38 90 ALA A O 1
ATOM 686 N N . PRO A 1 91 ? 4.624 -3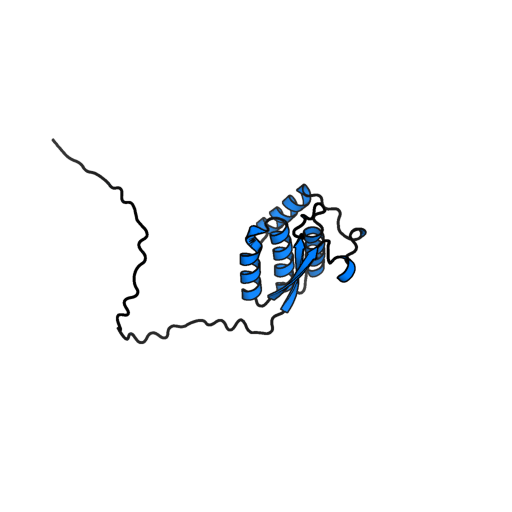.643 8.077 1.00 85.19 91 PRO A N 1
ATOM 687 C CA . PRO A 1 91 ? 3.423 -4.462 8.278 1.00 85.19 91 PRO A CA 1
ATOM 688 C C . PRO A 1 91 ? 2.876 -4.443 9.713 1.00 85.19 91 PRO A C 1
ATOM 690 O O . PRO A 1 91 ? 1.677 -4.622 9.926 1.00 85.19 91 PRO A O 1
ATOM 693 N N . GLY A 1 92 ? 3.738 -4.188 10.706 1.00 87.50 92 GLY A N 1
ATOM 694 C CA . GLY A 1 92 ? 3.351 -4.074 12.115 1.00 87.50 92 GLY A CA 1
ATOM 695 C C . GLY A 1 92 ? 2.395 -2.915 12.420 1.00 87.50 92 GLY A C 1
ATOM 696 O O . GLY A 1 92 ? 1.700 -2.956 13.431 1.00 87.50 92 GLY A O 1
ATOM 697 N N . LEU A 1 93 ? 2.304 -1.910 11.542 1.00 87.50 93 LEU A N 1
ATOM 698 C CA . LEU A 1 93 ? 1.419 -0.755 11.721 1.00 87.50 93 LEU A CA 1
ATOM 699 C C . LEU A 1 93 ? 0.003 -0.984 11.190 1.00 87.50 93 LEU A C 1
ATOM 701 O O . LEU A 1 93 ? -0.871 -0.153 11.428 1.00 87.50 93 LEU A O 1
ATOM 705 N N . ARG A 1 94 ? -0.255 -2.113 10.519 1.00 90.19 94 ARG A N 1
ATOM 706 C CA . ARG A 1 94 ? -1.516 -2.375 9.812 1.00 90.19 94 ARG A CA 1
ATOM 707 C C . ARG A 1 94 ? -2.761 -2.097 10.641 1.00 90.19 94 ARG A C 1
ATOM 709 O O . ARG A 1 94 ? -3.653 -1.406 10.168 1.00 90.19 94 ARG A O 1
ATOM 716 N N . LYS A 1 95 ? -2.810 -2.609 11.871 1.00 92.44 95 LYS A N 1
ATOM 717 C CA . LYS A 1 95 ? -3.974 -2.423 12.744 1.00 92.44 95 LYS A CA 1
ATOM 718 C C . LYS A 1 95 ? -4.201 -0.948 13.083 1.00 92.44 95 LYS A C 1
ATOM 720 O O . LYS A 1 95 ? -5.316 -0.462 12.985 1.00 92.44 95 LYS A O 1
ATOM 725 N N . SER A 1 96 ? -3.126 -0.228 13.401 1.00 92.31 96 SER A N 1
ATOM 726 C CA . SER A 1 96 ? -3.198 1.205 13.695 1.00 92.31 96 SER A CA 1
ATOM 727 C C . SER A 1 96 ? -3.659 2.019 12.486 1.00 92.31 96 SER A C 1
ATOM 729 O O . SER A 1 96 ? -4.397 2.985 12.648 1.00 92.31 96 SER A O 1
ATOM 731 N N . VAL A 1 97 ? -3.213 1.650 11.283 1.00 91.25 97 VAL A N 1
ATOM 732 C CA . VAL A 1 97 ? -3.619 2.311 10.037 1.00 91.25 97 VAL A CA 1
ATOM 733 C C . VAL A 1 97 ? -5.089 2.038 9.737 1.00 91.25 97 VAL A C 1
ATOM 735 O O . VAL A 1 97 ? -5.816 2.960 9.392 1.00 91.25 97 VAL A O 1
ATOM 738 N N . GLU A 1 98 ? -5.539 0.796 9.895 1.00 92.69 98 GLU A N 1
ATOM 739 C CA . GLU A 1 98 ? -6.940 0.414 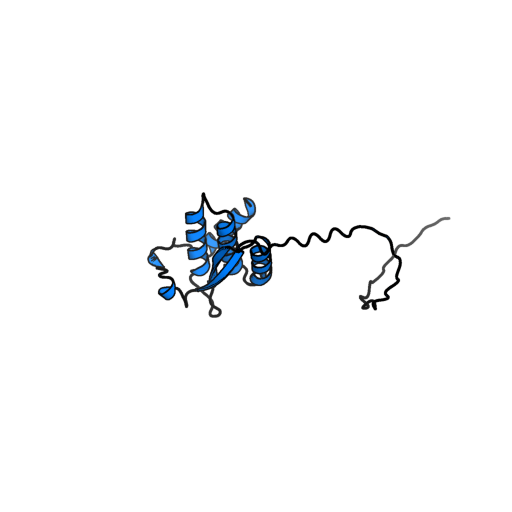9.709 1.00 92.69 98 GLU A CA 1
ATOM 740 C C . GLU A 1 98 ? -7.867 1.181 10.659 1.00 92.69 98 GLU A C 1
ATOM 742 O O . GLU A 1 98 ? -8.831 1.790 10.197 1.00 92.69 98 GLU A O 1
ATOM 747 N N . ASP A 1 99 ? -7.528 1.243 11.949 1.00 92.38 99 ASP A N 1
ATOM 748 C CA . ASP A 1 99 ? -8.298 1.992 12.947 1.00 92.38 99 ASP A CA 1
ATOM 749 C C . ASP A 1 99 ? -8.367 3.492 12.594 1.00 92.38 99 ASP A C 1
ATOM 751 O O . ASP A 1 99 ? -9.431 4.111 12.672 1.00 92.38 99 ASP A O 1
ATOM 755 N N . ALA A 1 100 ? -7.256 4.077 12.127 1.00 91.12 100 ALA A N 1
ATOM 756 C CA . ALA A 1 100 ? -7.214 5.470 11.684 1.00 91.12 100 ALA A CA 1
ATOM 757 C C . ALA A 1 100 ? -8.069 5.716 10.426 1.00 91.12 100 ALA A C 1
ATOM 759 O O . ALA A 1 100 ? -8.787 6.715 10.359 1.00 91.12 100 ALA A O 1
ATOM 760 N N . LEU A 1 101 ? -8.035 4.803 9.446 1.00 91.06 101 LEU A N 1
ATOM 761 C CA . LEU A 1 101 ? -8.855 4.880 8.231 1.00 91.06 101 LEU A CA 1
ATOM 762 C C . LEU A 1 101 ? -10.348 4.793 8.555 1.00 91.06 101 LEU A C 1
ATOM 764 O O . LEU A 1 101 ? -11.134 5.603 8.059 1.00 91.06 101 LEU A O 1
ATOM 768 N N . VAL A 1 102 ? -10.733 3.862 9.430 1.00 91.38 102 VAL A N 1
ATOM 769 C CA . VAL A 1 102 ? -12.112 3.747 9.920 1.00 91.38 102 VAL A CA 1
ATOM 770 C C . VAL A 1 102 ? -12.535 5.041 10.619 1.00 91.38 102 VAL A C 1
ATOM 772 O O . VAL A 1 102 ? -13.620 5.551 10.338 1.00 91.38 102 VAL A O 1
ATOM 775 N N . GLY A 1 103 ? -11.656 5.634 11.434 1.00 88.25 103 GLY A N 1
ATOM 776 C CA . GLY A 1 103 ? -11.893 6.910 12.115 1.00 88.25 103 GLY A CA 1
ATOM 777 C C . GLY A 1 103 ? -12.163 8.101 11.185 1.00 88.25 103 GLY A C 1
ATOM 778 O O . GLY A 1 103 ? -12.893 9.014 11.563 1.00 88.25 103 GLY A O 1
ATOM 779 N N . ILE A 1 104 ? -11.648 8.087 9.950 1.00 87.25 104 ILE A N 1
ATOM 780 C CA . ILE A 1 104 ? -11.912 9.130 8.936 1.00 87.25 104 ILE A CA 1
ATOM 781 C C . ILE A 1 104 ? -13.034 8.758 7.945 1.00 87.25 104 ILE A C 1
ATOM 783 O O . ILE A 1 104 ? -13.310 9.486 6.977 1.00 87.25 104 ILE A O 1
ATOM 787 N N . GLY A 1 105 ? -13.728 7.644 8.202 1.00 87.88 105 GLY A N 1
ATOM 788 C CA . GLY A 1 105 ? -14.855 7.157 7.407 1.00 87.88 105 GLY A CA 1
ATOM 789 C C . GLY A 1 105 ? -14.440 6.411 6.137 1.00 87.88 105 GLY A C 1
ATOM 790 O O . GLY A 1 105 ? -15.159 6.451 5.136 1.00 87.88 105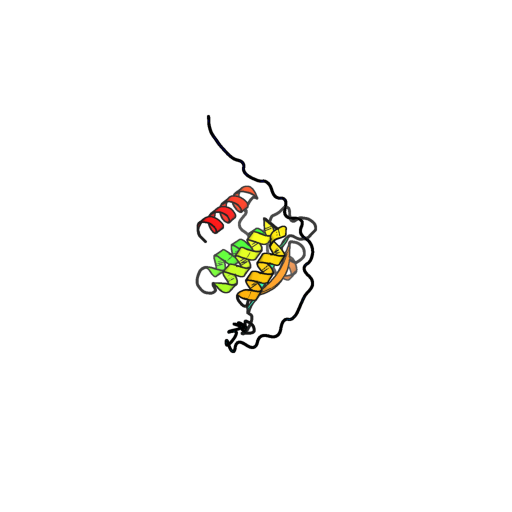 GLY A O 1
ATOM 791 N N . ILE A 1 106 ? -13.274 5.764 6.143 1.00 90.06 106 ILE A N 1
ATOM 792 C CA . ILE A 1 106 ? -12.807 4.899 5.058 1.00 90.06 106 ILE A CA 1
ATOM 793 C C . ILE A 1 106 ? -12.944 3.448 5.483 1.00 90.06 106 ILE A C 1
ATOM 795 O O . ILE A 1 106 ? -12.529 3.056 6.571 1.00 90.06 106 ILE A O 1
ATOM 799 N N . ARG A 1 107 ? -13.478 2.634 4.578 1.00 92.56 107 ARG A N 1
ATOM 800 C CA . ARG A 1 107 ? -13.514 1.187 4.727 1.00 92.56 107 ARG A CA 1
ATOM 801 C C . ARG A 1 107 ? -12.456 0.565 3.810 1.00 92.56 107 ARG A C 1
ATOM 803 O O . ARG A 1 107 ? -12.671 0.516 2.597 1.00 92.56 107 ARG A O 1
ATOM 810 N N . PRO A 1 108 ? -11.296 0.141 4.342 1.00 91.00 108 PRO A N 1
ATOM 811 C CA . PRO A 1 108 ? -10.261 -0.471 3.522 1.00 91.00 108 PRO A CA 1
ATOM 812 C C . PRO A 1 108 ? -10.731 -1.832 2.993 1.00 91.00 108 PRO A C 1
ATOM 814 O O . PRO A 1 108 ? -11.140 -2.713 3.750 1.00 91.00 108 PRO A O 1
ATOM 817 N N . ARG A 1 109 ? -10.652 -2.015 1.677 1.00 92.75 109 ARG A N 1
ATOM 818 C CA . ARG A 1 109 ? -10.843 -3.295 0.993 1.00 92.75 109 ARG A CA 1
ATOM 819 C C . ARG A 1 109 ? -9.473 -3.887 0.725 1.00 92.75 109 ARG A C 1
ATOM 821 O O . ARG A 1 109 ? -8.753 -3.416 -0.149 1.00 92.75 109 ARG A O 1
ATOM 828 N N . PHE A 1 110 ? -9.093 -4.883 1.513 1.00 91.38 110 PHE A N 1
ATOM 829 C CA . PHE A 1 110 ? -7.765 -5.473 1.411 1.00 91.38 110 PHE A CA 1
ATOM 830 C C . PHE A 1 110 ? -7.587 -6.225 0.092 1.00 91.38 110 PHE A C 1
ATOM 832 O O . PHE A 1 110 ? -8.339 -7.156 -0.197 1.00 91.38 110 PHE A O 1
ATOM 839 N N . VAL A 1 111 ? -6.565 -5.827 -0.661 1.00 90.75 111 VAL A N 1
ATOM 840 C CA . VAL A 1 111 ? -6.127 -6.485 -1.892 1.00 90.75 111 VAL A CA 1
ATOM 841 C C . VAL A 1 111 ? -4.730 -7.034 -1.652 1.00 90.75 111 VAL A C 1
ATOM 843 O O . VAL A 1 111 ? -3.781 -6.268 -1.487 1.00 90.75 111 VAL A O 1
ATOM 846 N N . SER A 1 112 ? -4.605 -8.354 -1.589 1.00 90.31 112 SER A N 1
ATOM 847 C CA . SER A 1 112 ? -3.320 -9.006 -1.345 1.00 90.31 112 SER A CA 1
ATOM 848 C C . SER A 1 112 ? -2.583 -9.233 -2.661 1.00 90.31 112 SER A C 1
ATOM 850 O O . SER A 1 112 ? -3.146 -9.776 -3.612 1.00 90.31 112 SER A O 1
ATOM 852 N N . LEU A 1 113 ? -1.334 -8.786 -2.738 1.00 88.12 113 LEU A N 1
ATOM 853 C CA . LEU A 1 113 ? -0.522 -8.848 -3.949 1.00 88.12 113 LEU A CA 1
ATOM 854 C C . LEU A 1 113 ? 0.769 -9.638 -3.707 1.00 88.12 113 LEU A C 1
ATOM 856 O O . LEU A 1 113 ? 1.367 -9.495 -2.637 1.00 88.12 113 LEU A O 1
ATOM 860 N N . PRO A 1 114 ? 1.216 -10.445 -4.690 1.00 86.50 114 PRO A N 1
ATOM 861 C CA . PRO A 1 114 ? 0.702 -10.566 -6.065 1.00 86.50 114 PRO A CA 1
ATOM 862 C C . PRO A 1 114 ? -0.525 -11.479 -6.269 1.00 86.50 114 PRO A C 1
ATOM 864 O O . PRO A 1 114 ? -1.059 -11.515 -7.374 1.00 86.50 114 PRO A O 1
ATOM 867 N N . SER A 1 115 ? -1.007 -12.197 -5.251 1.00 86.56 115 SER A N 1
ATOM 868 C CA . SER A 1 115 ? -2.030 -13.249 -5.390 1.00 86.56 115 SER A CA 1
ATOM 869 C C . SER A 1 115 ? -3.343 -12.800 -6.033 1.00 86.56 115 SER A C 1
ATOM 871 O O . SER A 1 115 ? -4.003 -13.603 -6.690 1.00 86.56 115 SER A O 1
ATOM 873 N N . GLN A 1 116 ? -3.730 -11.534 -5.869 1.00 87.19 116 GLN A N 1
ATOM 874 C CA . GLN A 1 116 ? -4.949 -10.974 -6.456 1.00 87.19 116 GLN A CA 1
ATOM 875 C C . GLN A 1 116 ? -4.686 -10.049 -7.654 1.00 87.19 116 GLN A C 1
ATOM 877 O O . GLN A 1 116 ? -5.621 -9.407 -8.127 1.00 87.19 116 GLN A O 1
ATOM 882 N N . ALA A 1 117 ? -3.459 -9.979 -8.180 1.00 85.38 117 ALA A N 1
ATOM 883 C CA . ALA A 1 117 ? -3.112 -9.049 -9.258 1.00 85.38 117 ALA A CA 1
ATOM 884 C C . ALA A 1 117 ? -3.985 -9.248 -10.512 1.00 85.38 117 ALA A C 1
ATOM 886 O O . ALA A 1 117 ? -4.555 -8.282 -11.023 1.00 85.38 117 ALA A O 1
ATOM 887 N N . ASP A 1 118 ? -4.180 -10.499 -10.938 1.00 83.75 118 ASP A N 1
ATOM 888 C CA . ASP A 1 118 ? -4.999 -10.836 -12.109 1.00 83.75 118 ASP A CA 1
ATOM 889 C C . ASP A 1 118 ? -6.473 -10.449 -11.917 1.00 83.75 118 ASP A C 1
ATOM 891 O O . ASP A 1 118 ? -7.100 -9.884 -12.812 1.00 83.75 118 ASP A O 1
ATOM 895 N N . ALA A 1 119 ? -7.025 -10.687 -10.721 1.00 82.31 119 ALA A N 1
ATOM 896 C CA . ALA A 1 119 ? -8.416 -10.362 -10.398 1.00 82.31 119 ALA A CA 1
ATOM 897 C C . ALA A 1 119 ? -8.694 -8.849 -10.425 1.00 82.31 119 ALA A C 1
ATOM 899 O O 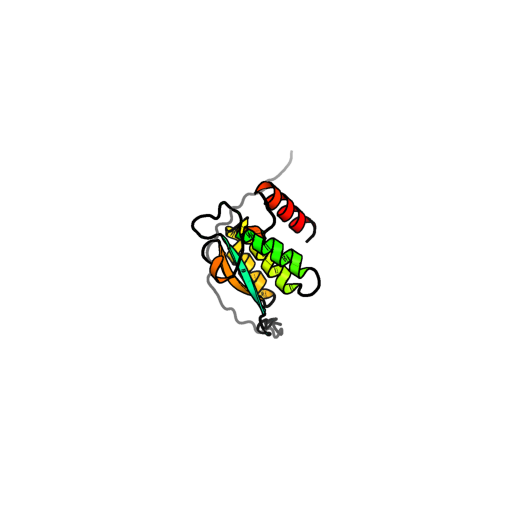. ALA A 1 119 ? -9.812 -8.431 -10.726 1.00 82.31 119 ALA A O 1
ATOM 900 N N . TYR A 1 120 ? -7.677 -8.035 -10.137 1.00 81.69 120 TYR A N 1
ATOM 901 C CA . TYR A 1 120 ? -7.760 -6.575 -10.144 1.00 81.69 120 TYR A CA 1
ATOM 902 C C . TYR A 1 120 ? -7.187 -5.945 -11.426 1.00 81.69 120 TYR A C 1
ATOM 904 O O . TYR A 1 120 ? -7.067 -4.724 -11.500 1.00 81.69 120 TYR A O 1
ATOM 912 N N . ASN A 1 121 ? -6.882 -6.748 -12.458 1.00 83.50 121 ASN A N 1
ATOM 913 C CA . ASN A 1 121 ? -6.272 -6.304 -13.720 1.00 83.50 121 ASN A CA 1
ATOM 914 C C . ASN A 1 121 ? -4.988 -5.474 -13.519 1.00 83.50 121 ASN A C 1
ATOM 916 O O . ASN A 1 121 ? -4.698 -4.552 -14.289 1.00 83.50 121 ASN A O 1
ATOM 920 N N . ILE A 1 122 ? -4.222 -5.790 -12.474 1.00 82.38 122 ILE A N 1
ATOM 921 C CA . ILE A 1 122 ? -2.964 -5.119 -12.160 1.00 82.38 122 ILE A CA 1
ATOM 922 C C . ILE A 1 122 ? -1.892 -5.692 -13.076 1.00 82.38 122 ILE A C 1
ATOM 924 O O . ILE A 1 122 ? -1.496 -6.849 -12.964 1.00 82.38 122 ILE A O 1
ATOM 928 N N . VAL A 1 123 ? -1.414 -4.859 -13.996 1.00 80.94 123 VAL A N 1
ATOM 929 C CA . VAL A 1 123 ? -0.372 -5.236 -14.950 1.00 80.94 123 VAL A CA 1
ATOM 930 C C . VAL A 1 123 ? 0.956 -4.679 -14.458 1.00 80.94 123 VAL A C 1
ATOM 932 O O . VAL A 1 123 ? 1.200 -3.479 -14.563 1.00 80.94 123 VAL A O 1
ATOM 935 N N . GLU A 1 124 ? 1.837 -5.546 -13.957 1.00 76.06 124 GLU A N 1
ATOM 936 C CA . GLU A 1 124 ? 3.115 -5.127 -13.368 1.00 76.06 124 GLU A CA 1
ATOM 937 C C . GLU A 1 124 ? 3.982 -4.289 -14.324 1.00 76.06 124 GLU A C 1
ATOM 939 O O . GLU A 1 124 ? 4.637 -3.339 -13.901 1.00 76.06 124 GLU A O 1
ATOM 944 N N . SER A 1 125 ? 3.943 -4.583 -15.627 1.00 77.88 125 SER A N 1
ATOM 945 C CA . SER A 1 125 ? 4.703 -3.836 -16.638 1.00 77.88 125 SER A CA 1
ATOM 946 C C . SER A 1 125 ? 4.251 -2.384 -16.822 1.00 77.88 125 SER A C 1
ATOM 948 O O . SER A 1 125 ? 4.974 -1.605 -17.441 1.00 77.88 125 SER A O 1
ATOM 950 N N . LYS A 1 126 ? 3.079 -2.007 -16.296 1.00 78.31 126 LYS A N 1
ATOM 951 C CA . LYS A 1 126 ? 2.592 -0.620 -16.287 1.00 78.31 126 LYS A CA 1
ATOM 952 C C . LYS A 1 126 ? 3.021 0.150 -15.040 1.00 78.31 126 LYS A C 1
ATOM 954 O O . LYS A 1 126 ? 2.969 1.374 -15.048 1.00 78.31 126 LYS A O 1
ATOM 959 N N . LEU A 1 127 ? 3.470 -0.550 -13.997 1.00 81.62 127 LEU A N 1
ATOM 960 C CA . LEU A 1 127 ? 3.865 0.068 -12.740 1.00 81.62 127 LEU A CA 1
ATOM 961 C C . LEU A 1 127 ? 5.267 0.675 -12.836 1.00 81.62 127 LEU A C 1
ATOM 963 O O . LEU A 1 127 ? 6.162 0.063 -13.429 1.00 81.62 127 LEU A O 1
ATOM 967 N N . PRO A 1 128 ? 5.522 1.811 -12.167 1.00 78.56 128 PRO A N 1
ATOM 968 C CA . PRO A 1 128 ? 6.846 2.424 -12.155 1.00 78.56 128 PRO A CA 1
ATOM 969 C C . PRO A 1 128 ? 7.878 1.434 -11.597 1.00 78.56 128 PRO A C 1
ATOM 971 O O . PRO A 1 128 ? 7.606 0.835 -10.556 1.00 78.56 128 PRO A O 1
ATOM 974 N N . PRO A 1 129 ? 9.026 1.206 -12.262 1.00 78.69 129 PRO A N 1
ATOM 975 C CA . PRO A 1 129 ? 10.052 0.283 -11.786 1.00 78.69 129 PRO A CA 1
ATOM 976 C C . PRO A 1 129 ? 10.765 0.900 -10.578 1.00 78.69 129 PRO A C 1
ATOM 978 O O . PRO A 1 129 ? 11.752 1.615 -10.720 1.00 78.69 129 PRO A O 1
ATOM 981 N N . LEU A 1 130 ? 10.217 0.665 -9.388 1.00 81.00 130 LEU A N 1
ATOM 982 C CA . LEU A 1 130 ? 10.766 1.143 -8.124 1.00 81.00 130 LEU A CA 1
ATOM 983 C C . LEU A 1 130 ? 11.504 -0.000 -7.439 1.00 81.00 130 LEU A C 1
ATOM 985 O O . LEU A 1 130 ? 10.916 -1.045 -7.163 1.00 81.00 130 LEU A O 1
ATOM 989 N N . ASP A 1 131 ? 12.785 0.212 -7.158 1.00 82.19 131 ASP A N 1
ATOM 990 C CA . ASP A 1 131 ? 13.569 -0.663 -6.299 1.00 82.19 131 ASP A CA 1
ATOM 991 C C . ASP A 1 131 ? 13.365 -0.303 -4.816 1.00 82.19 131 ASP A C 1
ATOM 993 O O . ASP A 1 131 ? 12.913 0.789 -4.462 1.00 82.19 131 ASP A O 1
ATOM 997 N N . TRP A 1 132 ? 13.698 -1.236 -3.921 1.00 80.31 132 TRP A N 1
ATOM 998 C CA . TRP A 1 132 ? 13.526 -1.056 -2.475 1.00 80.31 132 TRP A CA 1
ATOM 999 C C . TRP A 1 132 ? 14.173 0.225 -1.910 1.00 80.31 132 TRP A C 1
ATOM 1001 O O . TRP A 1 132 ? 13.526 0.900 -1.105 1.00 80.31 132 TRP A O 1
ATOM 1011 N N . PRO A 1 133 ? 15.396 0.620 -2.320 1.00 82.75 133 PRO A N 1
ATOM 1012 C CA . PRO A 1 133 ? 15.966 1.905 -1.925 1.00 82.75 133 PRO A CA 1
ATOM 1013 C C . PRO A 1 133 ? 15.112 3.106 -2.345 1.00 82.75 133 PRO A C 1
ATOM 1015 O O . PRO A 1 133 ? 14.848 3.974 -1.512 1.00 82.75 133 PRO A O 1
ATOM 1018 N N . SER A 1 134 ? 14.628 3.153 -3.593 1.00 82.94 134 SER A N 1
ATOM 1019 C CA . SER A 1 134 ? 13.766 4.251 -4.056 1.00 82.94 134 SER A CA 1
ATOM 1020 C C . SER A 1 134 ? 12.444 4.296 -3.299 1.00 82.94 134 SER A C 1
ATOM 1022 O O . SER A 1 134 ? 11.969 5.376 -2.960 1.00 82.94 134 SER A O 1
ATOM 1024 N N . ILE A 1 135 ? 11.877 3.133 -2.970 1.00 83.75 135 ILE A N 1
ATOM 1025 C CA . ILE A 1 135 ? 10.666 3.017 -2.150 1.00 83.75 135 ILE A CA 1
ATOM 1026 C C . ILE A 1 135 ? 10.862 3.683 -0.789 1.00 83.75 135 ILE A C 1
ATOM 1028 O O . ILE A 1 135 ? 10.029 4.491 -0.385 1.00 83.75 135 ILE A O 1
ATOM 1032 N N . LEU A 1 136 ? 11.975 3.402 -0.106 1.00 82.88 136 LEU A N 1
ATOM 1033 C CA . LEU A 1 136 ? 12.277 4.004 1.194 1.00 82.88 136 LEU A CA 1
ATOM 1034 C C . LEU A 1 136 ? 12.485 5.520 1.100 1.00 82.88 136 LEU A C 1
ATOM 1036 O O . LEU A 1 136 ? 12.028 6.246 1.980 1.00 82.88 136 LEU A O 1
ATOM 1040 N N . VAL A 1 137 ? 13.133 6.005 0.036 1.00 83.50 137 VAL A N 1
ATOM 1041 C CA . VAL A 1 137 ? 13.338 7.445 -0.196 1.00 83.50 137 VAL A CA 1
ATOM 1042 C C . VAL A 1 137 ? 12.011 8.160 -0.449 1.00 83.50 137 VAL A C 1
ATOM 1044 O O . VAL A 1 137 ? 11.740 9.179 0.183 1.00 83.50 137 VAL A O 1
ATOM 1047 N N . ILE A 1 138 ? 11.166 7.618 -1.330 1.00 79.88 138 ILE A N 1
ATOM 1048 C CA . ILE A 1 138 ? 9.839 8.174 -1.639 1.00 79.88 138 ILE A CA 1
ATOM 1049 C C . ILE A 1 138 ? 8.972 8.182 -0.386 1.00 79.88 138 ILE A C 1
ATOM 1051 O O . ILE A 1 138 ? 8.384 9.201 -0.039 1.00 79.88 138 ILE A O 1
ATOM 1055 N N . PHE A 1 139 ? 8.934 7.057 0.321 1.00 79.12 139 PHE A N 1
ATOM 1056 C CA . PHE A 1 139 ? 8.185 6.923 1.556 1.00 79.12 139 PHE A CA 1
ATOM 1057 C C . PHE A 1 139 ? 8.663 7.920 2.623 1.00 79.12 139 PHE A C 1
ATOM 1059 O O . PHE A 1 139 ? 7.849 8.633 3.203 1.00 79.12 139 PHE A O 1
ATOM 1066 N N . GLY A 1 140 ? 9.978 8.035 2.835 1.00 81.31 140 GLY A N 1
ATOM 1067 C CA . GLY A 1 140 ? 10.555 9.001 3.769 1.00 81.31 140 GLY A CA 1
ATOM 1068 C C . GLY A 1 140 ? 10.224 10.448 3.400 1.00 81.31 140 GLY A C 1
ATOM 1069 O O . GLY A 1 140 ? 9.874 11.238 4.272 1.00 81.31 140 GLY A O 1
ATOM 1070 N N . TYR A 1 141 ? 10.255 10.788 2.111 1.00 79.06 141 TYR A N 1
ATOM 1071 C CA . TYR A 1 141 ? 9.862 12.109 1.620 1.00 79.06 141 TYR A CA 1
ATOM 1072 C C . TYR A 1 141 ? 8.377 12.404 1.874 1.00 79.06 141 TYR A C 1
ATOM 1074 O O . TYR A 1 141 ? 8.050 13.479 2.374 1.00 79.06 141 TYR A O 1
ATOM 1082 N N . CYS A 1 142 ? 7.484 11.441 1.618 1.00 70.75 142 CYS A N 1
ATOM 1083 C CA . CYS A 1 142 ? 6.060 11.581 1.925 1.00 70.75 142 CYS A CA 1
ATOM 1084 C C . CYS A 1 142 ? 5.816 11.858 3.415 1.00 70.75 142 CYS A C 1
ATOM 1086 O O . CYS A 1 142 ? 4.981 12.695 3.736 1.00 70.75 142 CYS A O 1
ATOM 1088 N N . PHE A 1 143 ? 6.567 11.212 4.312 1.00 70.81 143 PHE A N 1
ATOM 1089 C CA . PHE A 1 143 ? 6.483 11.452 5.758 1.00 70.81 143 PHE A CA 1
ATOM 1090 C C . PHE A 1 143 ? 7.020 12.812 6.211 1.00 70.81 143 PHE A C 1
ATOM 1092 O O . PHE A 1 143 ? 6.602 13.293 7.253 1.00 70.81 143 PHE A O 1
ATOM 1099 N N . ILE A 1 144 ? 7.967 13.406 5.481 1.00 73.25 144 ILE A N 1
ATOM 1100 C CA . ILE A 1 144 ? 8.523 14.729 5.814 1.00 73.25 144 ILE A CA 1
ATOM 1101 C C . ILE A 1 144 ? 7.578 15.857 5.377 1.00 73.25 144 ILE A C 1
ATOM 1103 O O . ILE A 1 144 ? 7.595 16.934 5.968 1.00 73.25 144 ILE A O 1
ATOM 1107 N N . ILE A 1 145 ? 6.805 15.638 4.311 1.00 64.06 145 ILE A N 1
ATOM 1108 C CA . ILE A 1 145 ? 5.896 16.651 3.753 1.00 64.06 145 ILE A CA 1
ATOM 1109 C C . ILE A 1 145 ? 4.528 16.653 4.436 1.00 64.06 145 ILE A C 1
ATOM 1111 O O . ILE A 1 145 ? 3.904 17.711 4.502 1.00 64.06 145 ILE A O 1
ATOM 1115 N N . LEU A 1 146 ? 4.052 15.482 4.871 1.00 59.97 146 LEU A N 1
ATOM 1116 C CA . LEU A 1 146 ? 2.824 15.328 5.659 1.00 59.97 146 LEU A CA 1
ATOM 1117 C C . LEU A 1 146 ? 3.010 15.864 7.083 1.00 59.97 146 LEU A C 1
ATOM 1119 O O . LEU A 1 146 ? 2.053 16.502 7.574 1.00 59.97 146 LEU A O 1
#

Secondary structure (DSSP, 8-state):
--------------------------------------S--EEEEEEEE-TT--TT-HHHHHHHHHHHHTTTT-HHHHHHHHHHHHHHH-GGGHHHHHHHHHHTTEEEEEEEETTTTTTTT--GGGS----HHHHHHHHHHHHHH-

Sequence (146 aa):
MSNQLVPLIPNLSIVPLTIKSNTVATNQPTMEFEVNVMGNMTDCDFYIPDKSGDNTALAFRVAYEAATACYFNYEKKLCAFVGSMLCSVAPGLRKSVEDALVGIGIRPRFVSLPSQADAYNIVESKLPPLDWPSILVIFGYCFIIL

pLDDT: mean 72.31, std 20.49, range [29.67, 93.5]

Foldseek 3Di:
DDDDDDDDDDDDDDDDDDDDDDDDDDPDPPPPPPVCLVDQAAEEEAEEEDPVDDQQLLQLQVLVVQLVVCPPDCPLNNLRSLLSLCCRVPVVCNVVSCVVSVVNRYDYDYDYPPVCCVVVVNDSVPTDRDDPVNSVVVNVVVVVVD

Solvent-accessible surface area (backbone atoms only — not comparable to full-atom values): 9168 Å² total; per-residue (Å²): 135,81,90,83,88,87,88,83,84,81,88,84,82,89,72,89,81,79,90,75,90,76,92,71,95,69,94,64,84,77,78,73,78,72,72,74,57,85,48,90,61,44,80,36,72,23,33,29,51,35,95,87,64,48,92,70,47,56,19,32,40,53,20,49,52,54,34,65,73,43,75,84,84,42,72,70,57,39,53,39,18,54,44,13,32,44,31,50,80,40,59,90,46,40,66,64,46,50,54,51,36,43,70,75,27,35,40,73,42,79,41,46,20,71,88,41,26,74,85,69,70,56,56,72,90,76,43,72,94,64,52,72,71,54,48,52,51,54,51,52,50,54,65,74,75,106

Organism: Trifolium pratense (NCBI:txid57577)

Mean predicted aligned error: 14.85 Å

Radius of gyration: 23.88 Å; Cα contacts (8 Å, |Δi|>4): 142; chains: 1; bounding box: 54×37×78 Å

Nearest PDB structures (foldseek):
  7f1m-assembly1_A-1  TM=4.692E-01  e=4.064E-01  Lake Victoria marburgvirus - Angola2005
  6jc3-assembly1_A  TM=4.918E-01  e=8.417E-01  avian paramyxovirus 1
  6h5q-assembly1_B  TM=5.414E-01  e=1.453E+00  Measles morbillivirus
  4uft-assembly1_B-1  TM=5.429E-01  e=2.092E+00  Measles virus strain Halle
  5e4v-assembly1_A-2  TM=4.750E-01  e=2.092E+00  Measles virus strain Edmonston-B